Protein AF-A0A2P2M3R0-F1 (afdb_monomer)

Organism: Rhizophora mucronata (NCBI:txid61149)

InterPro domains:
  IPR038499 BRO1 domain superfamily [G3DSA:1.25.40.280] (1-95)
  IPR038898 BRO1 domain-containing protein BROX [PTHR23032] (1-95)

Radius of gyration: 22.27 Å; Cα contacts (8 Å, |Δi|>4): 35; chains: 1; bounding box: 53×23×64 Å

pLDDT: mean 81.64, std 13.45, range [44.25, 95.12]

Sequence (95 aa):
MAVAALQAADEYFKESKRACEAFNTTSPLSRNPPLWGTMKYLSEKIPKDTSSKVRINRDLYSQEKIKETAPTLPDFALALKPDEYQLPRVDPCWN

Foldseek 3Di:
DVLQQLVVLVVVLVVVVVVLVVVCPDPVRHDDDPDDDPRVVSVPPSVVVNVVVVVVCCVVPPDPPDPPHHDDDDDDDDPDDDDDDDDDDDDPVVD

Secondary structure (DSSP, 8-state):
-HHHHHHHHHHHHHHHHHHHHHHHHSSS----PPP-HHHHHHHHHHHHHHHHHHHHHHHHSTT-----PPPPPPP---S--PPPPPPPPPPGGG-

Mean predicted aligned error: 9.86 Å

Solvent-accessible surface area (backbone atoms only — not comparable to full-atom values): 6107 Å² total; per-residue (Å²): 107,73,66,31,41,36,51,46,50,46,52,53,50,54,51,50,51,52,52,52,53,52,56,27,69,35,86,78,72,42,81,79,73,79,79,51,72,68,60,39,53,50,68,55,46,46,60,52,52,35,55,54,49,51,52,55,44,51,77,73,48,76,79,76,85,66,85,54,70,55,72,82,76,78,91,74,80,79,89,74,76,86,75,88,85,77,79,79,79,81,61,80,88,79,112

Structure (mmCIF, N/CA/C/O backbone):
data_AF-A0A2P2M3R0-F1
#
_entry.id   AF-A0A2P2M3R0-F1
#
loop_
_atom_site.group_PDB
_atom_site.id
_atom_site.type_symbol
_atom_site.label_atom_id
_atom_site.label_alt_id
_atom_site.label_comp_id
_atom_site.label_asym_id
_atom_site.label_entity_id
_atom_site.label_seq_id
_atom_site.pdbx_PDB_ins_code
_atom_site.Cartn_x
_atom_site.Cartn_y
_atom_site.Cartn_z
_atom_site.occupancy
_atom_site.B_iso_or_equiv
_atom_site.auth_seq_id
_atom_site.auth_comp_id
_atom_site.auth_asym_id
_atom_site.auth_atom_id
_atom_site.pdbx_PDB_model_num
ATOM 1 N N . MET A 1 1 ? -20.341 -4.599 11.980 1.00 68.88 1 MET A N 1
ATOM 2 C CA . MET A 1 1 ? -19.471 -4.618 10.776 1.00 68.88 1 MET A CA 1
ATOM 3 C C . MET A 1 1 ? -18.60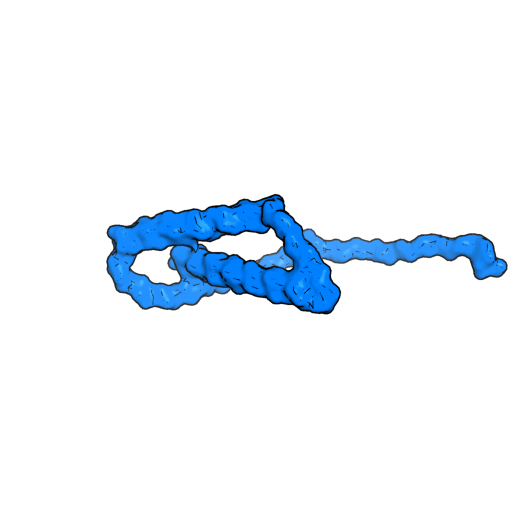3 -3.369 10.584 1.00 68.88 1 MET A C 1
ATOM 5 O O . MET A 1 1 ? -17.392 -3.509 10.472 1.00 68.88 1 MET A O 1
ATOM 9 N N . ALA A 1 2 ? -19.156 -2.147 10.514 1.00 78.06 2 ALA A N 1
ATOM 10 C CA . ALA A 1 2 ? -18.349 -0.954 10.194 1.00 78.06 2 ALA A CA 1
ATOM 11 C C . ALA A 1 2 ? -17.265 -0.633 11.245 1.00 78.06 2 ALA A C 1
ATOM 13 O O . ALA A 1 2 ? -16.162 -0.229 10.890 1.00 78.06 2 ALA A O 1
ATOM 14 N N . VAL A 1 3 ? -17.559 -0.838 12.533 1.00 78.00 3 VAL A N 1
ATOM 15 C CA . VAL A 1 3 ? -16.584 -0.629 13.617 1.00 78.00 3 VAL A CA 1
ATOM 16 C C . VAL A 1 3 ? -15.454 -1.654 13.557 1.00 78.00 3 VAL A C 1
ATOM 18 O O . VAL A 1 3 ? -14.296 -1.263 13.643 1.00 78.00 3 VAL A O 1
ATOM 21 N N . ALA A 1 4 ? -15.770 -2.928 13.318 1.00 78.75 4 ALA A N 1
ATOM 22 C CA . ALA A 1 4 ? -14.778 -3.983 13.127 1.00 78.75 4 ALA A CA 1
ATOM 23 C C . ALA A 1 4 ? -13.840 -3.708 11.944 1.00 78.75 4 ALA A C 1
ATOM 25 O O . ALA A 1 4 ? -12.627 -3.849 12.064 1.00 78.75 4 ALA A O 1
ATOM 26 N N . ALA A 1 5 ? -14.385 -3.240 10.816 1.00 82.88 5 ALA A N 1
ATOM 27 C CA . ALA A 1 5 ? -13.582 -2.856 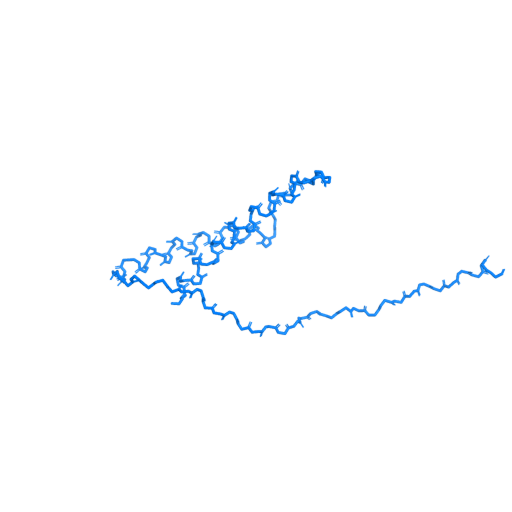9.657 1.00 82.88 5 ALA A CA 1
ATOM 28 C C . ALA A 1 5 ? -12.624 -1.690 9.969 1.00 82.88 5 ALA A C 1
ATOM 30 O O . ALA A 1 5 ? -11.479 -1.696 9.527 1.00 82.88 5 ALA A O 1
ATOM 31 N N . LEU A 1 6 ? -13.063 -0.706 10.762 1.00 84.31 6 LEU A N 1
ATOM 32 C CA . LEU A 1 6 ? -12.222 0.424 11.177 1.00 84.31 6 LEU A CA 1
ATOM 33 C C . LEU A 1 6 ? -11.147 0.025 12.192 1.00 84.31 6 LEU A C 1
ATOM 35 O O . LEU A 1 6 ? -10.022 0.512 12.115 1.00 84.31 6 LEU A O 1
ATOM 39 N N . GLN A 1 7 ? -11.474 -0.874 13.121 1.00 82.88 7 GLN A N 1
ATOM 40 C CA . GLN A 1 7 ? -10.502 -1.448 14.052 1.00 82.88 7 GLN A CA 1
ATOM 41 C C . GLN A 1 7 ? -9.425 -2.232 13.298 1.00 82.88 7 GLN A C 1
ATOM 43 O O . GLN A 1 7 ? -8.240 -1.989 13.508 1.00 82.88 7 GLN A O 1
ATOM 48 N N . ALA A 1 8 ? -9.827 -3.085 12.355 1.00 85.69 8 ALA A N 1
ATOM 49 C CA . ALA A 1 8 ? -8.897 -3.814 11.501 1.00 85.69 8 ALA A CA 1
ATOM 50 C C . ALA A 1 8 ? -8.026 -2.865 10.661 1.00 85.69 8 ALA A C 1
ATOM 52 O O . ALA A 1 8 ? -6.815 -3.045 10.581 1.00 85.69 8 ALA A O 1
ATOM 53 N N . ALA A 1 9 ? -8.608 -1.803 10.091 1.00 87.81 9 ALA A N 1
ATOM 54 C CA . ALA A 1 9 ? -7.849 -0.791 9.357 1.00 87.81 9 ALA A CA 1
ATOM 55 C C . ALA A 1 9 ? -6.792 -0.088 10.232 1.00 87.81 9 ALA A C 1
ATOM 57 O O . ALA A 1 9 ? -5.681 0.157 9.763 1.00 87.81 9 ALA A O 1
ATOM 58 N N . ASP A 1 10 ? -7.108 0.213 11.496 1.00 87.81 10 ASP A N 1
ATOM 59 C CA . ASP A 1 10 ? -6.157 0.788 12.458 1.00 87.81 10 ASP A CA 1
ATOM 60 C C . ASP A 1 10 ? -5.024 -0.195 12.810 1.00 87.81 10 ASP A C 1
ATOM 62 O O . ASP A 1 10 ? -3.857 0.196 12.884 1.00 87.81 10 ASP A O 1
ATOM 66 N N . GLU A 1 11 ? -5.335 -1.484 12.970 1.00 88.50 11 GLU A N 1
ATOM 67 C CA . GLU A 1 11 ? -4.333 -2.533 13.199 1.00 88.50 11 GLU A CA 1
ATOM 68 C C . GLU A 1 11 ? -3.393 -2.708 11.998 1.00 88.50 11 GLU A C 1
ATOM 70 O O . GLU A 1 11 ? -2.171 -2.639 12.168 1.00 88.50 11 GLU A O 1
ATOM 75 N N . TYR A 1 12 ? -3.938 -2.828 10.782 1.00 90.12 12 TYR A N 1
ATOM 76 C CA . TYR A 1 12 ? -3.144 -2.925 9.553 1.00 90.12 12 TYR A CA 1
ATOM 77 C C . TYR A 1 12 ? -2.279 -1.686 9.326 1.00 90.12 12 TYR A C 1
ATOM 79 O O . TYR A 1 12 ? -1.129 -1.795 8.900 1.00 90.12 12 TYR A O 1
ATOM 87 N N . PHE A 1 13 ? -2.787 -0.496 9.652 1.00 90.44 13 PHE A N 1
ATOM 88 C CA . PHE A 1 13 ? -2.009 0.733 9.547 1.00 90.44 13 PHE A CA 1
ATOM 89 C C . PHE A 1 13 ? -0.800 0.733 10.500 1.00 90.44 13 PHE A C 1
ATOM 91 O O . PHE A 1 13 ? 0.313 1.089 10.100 1.00 90.44 13 PHE A O 1
ATOM 98 N N . LYS A 1 14 ? -0.977 0.281 11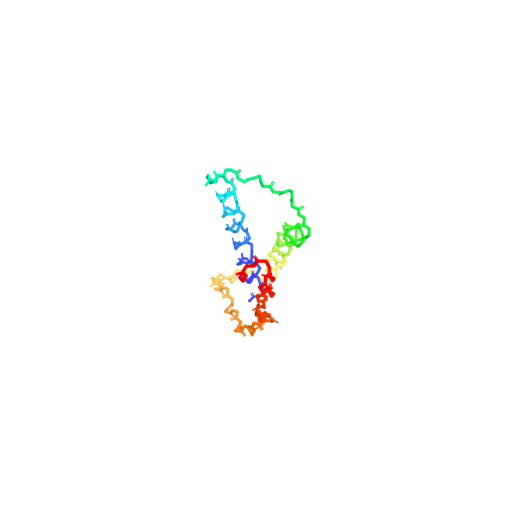.750 1.00 90.44 14 LYS A N 1
ATOM 99 C CA . LYS A 1 14 ? 0.126 0.139 12.721 1.00 90.44 14 LYS A CA 1
ATOM 100 C C . LYS A 1 14 ? 1.148 -0.908 12.287 1.00 90.44 14 LYS A C 1
ATOM 102 O O . LYS A 1 14 ? 2.347 -0.710 12.473 1.00 90.44 14 LYS A O 1
ATOM 107 N N . GLU A 1 15 ? 0.694 -2.028 11.734 1.00 92.81 15 GLU A N 1
ATOM 108 C CA . GLU A 1 15 ? 1.573 -3.052 11.168 1.00 92.81 15 GLU A CA 1
ATOM 109 C C . GLU A 1 15 ? 2.380 -2.517 9.980 1.00 92.81 15 GLU A C 1
ATOM 111 O O . GLU A 1 15 ? 3.606 -2.619 9.987 1.00 92.81 15 GLU A O 1
ATOM 116 N N . SER A 1 16 ? 1.723 -1.844 9.033 1.00 91.19 16 SER A N 1
ATOM 117 C CA . SER A 1 16 ? 2.370 -1.198 7.887 1.00 91.19 16 SER A CA 1
ATOM 118 C C . SER A 1 16 ? 3.447 -0.199 8.319 1.00 91.19 16 SER A C 1
ATOM 120 O O . SER A 1 16 ? 4.549 -0.197 7.766 1.00 91.19 16 SER A O 1
ATOM 122 N N . LYS A 1 17 ? 3.183 0.606 9.359 1.00 89.69 17 LYS A N 1
ATOM 123 C CA . LYS A 1 17 ? 4.174 1.541 9.908 1.00 89.69 17 LYS A CA 1
ATOM 124 C C . LYS A 1 17 ? 5.415 0.818 10.442 1.00 89.69 17 LYS A C 1
ATOM 126 O O . LYS A 1 17 ? 6.527 1.218 10.109 1.00 89.69 17 LYS A O 1
ATOM 131 N N . ARG A 1 18 ? 5.233 -0.263 11.210 1.00 91.81 18 ARG A N 1
ATOM 132 C CA . ARG A 1 18 ? 6.345 -1.081 11.731 1.00 91.81 18 ARG A CA 1
ATOM 133 C C . ARG A 1 18 ? 7.154 -1.725 10.606 1.00 91.81 18 ARG A C 1
ATOM 135 O O . ARG A 1 18 ? 8.379 -1.700 10.651 1.00 91.81 18 ARG A O 1
ATOM 142 N N . ALA A 1 19 ? 6.484 -2.251 9.580 1.00 91.75 19 ALA A N 1
ATOM 143 C CA . ALA A 1 19 ? 7.146 -2.816 8.406 1.00 91.75 19 ALA A CA 1
ATOM 144 C C . ALA A 1 19 ? 7.958 -1.756 7.641 1.00 91.75 19 ALA A C 1
ATOM 146 O O . ALA A 1 19 ? 9.094 -2.011 7.249 1.00 91.75 19 ALA A O 1
ATOM 147 N N . CYS A 1 20 ? 7.410 -0.547 7.482 1.00 88.19 20 CYS A N 1
ATOM 148 C CA . CYS A 1 20 ? 8.104 0.580 6.863 1.00 88.19 20 CYS A CA 1
ATOM 149 C C . CYS A 1 20 ? 9.344 1.002 7.667 1.00 88.19 20 CYS A C 1
ATOM 151 O O . CYS A 1 20 ? 10.412 1.208 7.094 1.00 88.19 20 CYS A O 1
ATOM 153 N N . GLU A 1 21 ? 9.235 1.104 8.992 1.00 89.44 21 GLU A N 1
ATOM 154 C CA . GLU A 1 21 ? 10.374 1.406 9.867 1.00 89.44 21 GLU A CA 1
ATOM 155 C C . GLU A 1 21 ? 11.465 0.335 9.740 1.00 89.44 21 GLU A C 1
ATOM 157 O O . GLU A 1 21 ? 12.615 0.674 9.466 1.00 89.44 21 G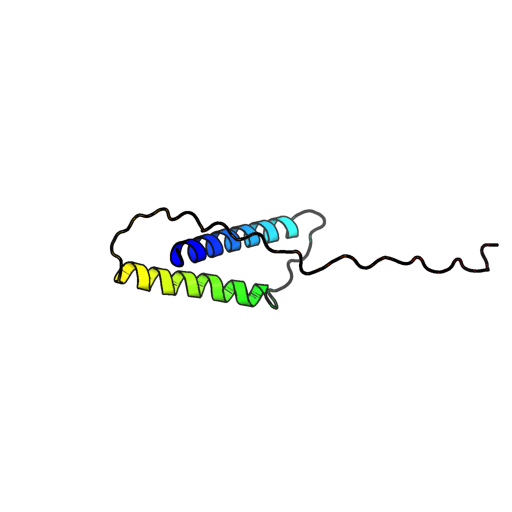LU A O 1
ATOM 162 N N . ALA A 1 22 ? 11.093 -0.946 9.830 1.00 91.38 22 ALA A N 1
ATOM 163 C CA . ALA A 1 22 ? 12.021 -2.066 9.687 1.00 91.38 22 ALA A CA 1
ATOM 164 C C . ALA A 1 22 ? 12.736 -2.056 8.326 1.00 91.38 22 ALA A C 1
ATOM 166 O O . ALA A 1 22 ? 13.964 -2.160 8.272 1.00 91.38 22 ALA A O 1
ATOM 167 N N . PHE A 1 23 ? 11.984 -1.862 7.237 1.00 90.06 23 PHE A N 1
ATOM 168 C CA . PHE A 1 23 ? 12.531 -1.754 5.885 1.00 90.06 23 PHE A CA 1
ATOM 169 C C . PHE A 1 23 ? 13.560 -0.625 5.790 1.00 90.06 23 PHE A C 1
ATOM 171 O O . PHE A 1 23 ? 14.680 -0.858 5.347 1.00 90.06 23 PHE A O 1
ATOM 178 N N . ASN A 1 24 ? 13.224 0.568 6.290 1.00 87.25 24 ASN A N 1
ATOM 179 C CA . ASN A 1 24 ? 14.128 1.716 6.230 1.00 87.25 24 ASN A CA 1
ATOM 180 C C . ASN A 1 24 ? 15.393 1.545 7.075 1.00 87.25 24 ASN A C 1
ATOM 182 O O . ASN A 1 24 ? 16.432 2.104 6.741 1.00 87.25 24 ASN A O 1
ATOM 186 N N . THR A 1 25 ? 15.324 0.771 8.158 1.00 89.50 25 THR A N 1
ATOM 187 C CA . THR A 1 25 ? 16.494 0.465 8.995 1.00 89.50 25 THR A CA 1
ATOM 188 C C . THR A 1 25 ? 17.358 -0.683 8.469 1.00 89.50 25 THR A C 1
ATOM 190 O O . THR A 1 25 ? 18.468 -0.880 8.962 1.00 89.50 25 THR A O 1
ATOM 193 N N . THR A 1 26 ? 16.876 -1.449 7.486 1.00 91.12 26 THR A N 1
ATOM 194 C CA . THR A 1 26 ? 17.613 -2.584 6.912 1.00 91.12 26 THR A CA 1
ATOM 195 C C . THR A 1 26 ? 18.699 -2.082 5.959 1.00 91.12 26 THR A C 1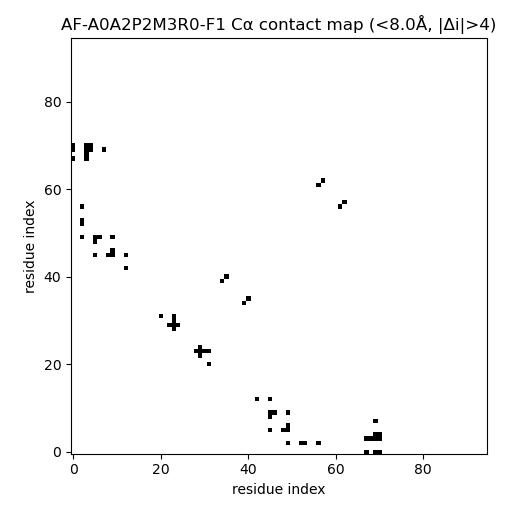
ATOM 197 O O . THR A 1 26 ? 18.508 -1.086 5.271 1.00 91.12 26 THR A O 1
ATOM 200 N N . SER A 1 27 ? 19.857 -2.750 5.918 1.00 89.94 27 SER A N 1
ATOM 201 C CA . SER A 1 27 ? 20.945 -2.378 5.004 1.00 89.94 27 SER A CA 1
ATOM 202 C C . SER A 1 27 ? 20.577 -2.684 3.541 1.00 89.94 27 SER A C 1
ATOM 204 O O . SER A 1 27 ? 20.097 -3.789 3.274 1.00 89.94 27 SER A O 1
ATOM 206 N N . PRO A 1 28 ? 20.849 -1.778 2.584 1.00 89.44 28 PRO A N 1
ATOM 207 C CA . PRO A 1 28 ? 21.412 -0.441 2.777 1.00 89.44 28 PRO A CA 1
ATOM 208 C C . PRO A 1 28 ? 20.386 0.511 3.398 1.00 89.44 28 PRO A C 1
ATOM 210 O O . PRO A 1 28 ? 19.244 0.556 2.951 1.00 89.44 28 PRO A O 1
ATOM 213 N N . LEU A 1 29 ? 20.813 1.293 4.397 1.00 85.06 29 LEU A N 1
ATOM 214 C CA . LEU A 1 29 ? 19.930 2.196 5.138 1.00 85.06 29 LEU A CA 1
ATOM 215 C C . LEU A 1 29 ? 19.201 3.140 4.170 1.00 85.06 29 LEU A C 1
ATOM 217 O O . LEU A 1 29 ? 19.816 4.046 3.600 1.00 85.06 29 LEU A O 1
ATOM 221 N N . SER A 1 30 ? 17.893 2.947 3.995 1.00 80.56 30 SER A N 1
ATOM 222 C CA . SER A 1 30 ? 17.076 3.851 3.194 1.00 80.56 30 SER A CA 1
ATOM 223 C C . SER A 1 30 ? 16.512 4.949 4.083 1.00 80.56 30 SER A C 1
ATOM 225 O O . SER A 1 30 ? 16.014 4.725 5.186 1.00 80.56 30 SER A O 1
ATOM 227 N N . ARG A 1 31 ? 16.589 6.193 3.612 1.00 78.56 31 ARG A N 1
ATOM 228 C CA . ARG A 1 31 ? 15.991 7.313 4.333 1.00 78.56 31 ARG A CA 1
ATOM 229 C C . ARG A 1 31 ? 14.473 7.179 4.277 1.00 78.56 31 ARG A C 1
ATOM 231 O O . ARG A 1 31 ? 13.908 7.174 3.188 1.00 78.56 31 ARG A O 1
ATOM 238 N N . ASN A 1 32 ? 13.824 7.174 5.439 1.00 75.62 32 ASN A N 1
ATOM 239 C CA . ASN A 1 32 ? 12.370 7.246 5.505 1.00 75.62 32 ASN A CA 1
ATOM 240 C C . ASN A 1 32 ? 11.913 8.624 4.978 1.00 75.62 32 ASN A C 1
ATOM 242 O O . ASN A 1 32 ? 12.281 9.650 5.571 1.00 75.62 32 ASN A O 1
ATOM 246 N N . PRO A 1 33 ? 11.196 8.696 3.843 1.00 78.50 33 PRO A N 1
ATOM 247 C CA . PRO A 1 33 ? 10.720 9.968 3.329 1.00 78.50 33 PRO A CA 1
ATOM 248 C C . PRO A 1 33 ? 9.660 10.561 4.274 1.00 78.50 33 PRO A C 1
ATOM 250 O O . PRO A 1 33 ? 8.941 9.825 4.952 1.00 78.50 33 PRO A O 1
ATOM 253 N N . PRO A 1 34 ? 9.520 11.897 4.329 1.00 83.75 34 PRO A N 1
ATOM 254 C CA . PRO A 1 34 ? 8.415 12.507 5.056 1.00 83.75 34 PRO A CA 1
ATOM 255 C C . PRO A 1 34 ? 7.073 12.009 4.504 1.00 83.75 34 PRO A C 1
ATOM 257 O O . PRO A 1 34 ? 6.922 11.790 3.299 1.00 83.75 34 PRO A O 1
ATOM 260 N N . LEU A 1 35 ? 6.084 11.853 5.389 1.00 83.81 35 LEU A N 1
ATOM 261 C CA . LEU A 1 35 ? 4.738 11.445 4.991 1.00 83.81 35 LEU A CA 1
ATOM 262 C C . LEU A 1 35 ? 4.160 12.442 3.984 1.00 83.81 35 LEU A C 1
ATOM 264 O O . LEU A 1 35 ? 4.032 13.635 4.270 1.00 83.81 35 LEU A O 1
ATOM 268 N N . TRP A 1 36 ? 3.765 11.938 2.819 1.00 86.62 36 TRP A N 1
ATOM 269 C CA . TRP A 1 36 ? 3.170 12.736 1.754 1.00 86.62 36 TRP A CA 1
ATOM 270 C C . TRP A 1 36 ? 2.031 11.976 1.067 1.00 86.62 36 TRP A C 1
ATOM 272 O O . TRP A 1 36 ? 1.850 10.771 1.273 1.00 86.62 36 TRP A O 1
ATOM 282 N N . GLY A 1 37 ? 1.229 12.708 0.290 1.00 90.75 37 GLY A N 1
ATOM 283 C CA . GLY A 1 37 ? 0.140 12.151 -0.509 1.00 90.75 37 GLY A CA 1
ATOM 284 C C . GLY A 1 37 ? -0.825 11.278 0.299 1.00 90.75 37 GLY A C 1
ATOM 285 O O . GLY A 1 37 ? -1.252 11.635 1.401 1.00 90.75 37 GLY A O 1
ATOM 286 N N . THR A 1 38 ? -1.147 10.111 -0.255 1.00 89.50 38 THR A N 1
ATOM 287 C CA . THR A 1 38 ? -2.095 9.147 0.318 1.00 89.50 38 THR A CA 1
ATOM 288 C C . THR A 1 38 ? -1.707 8.709 1.726 1.00 89.50 38 THR A C 1
ATOM 290 O O . THR A 1 38 ? -2.571 8.621 2.595 1.00 89.50 38 THR A O 1
ATOM 293 N N . MET A 1 39 ? -0.417 8.488 1.996 1.00 88.38 39 MET A N 1
ATOM 294 C CA . MET A 1 39 ? 0.011 7.988 3.304 1.00 88.38 39 MET A CA 1
ATOM 295 C C . MET A 1 39 ? -0.207 9.022 4.414 1.00 88.38 39 MET A C 1
ATOM 297 O O . MET A 1 39 ? -0.633 8.667 5.512 1.00 88.38 39 MET A O 1
ATOM 301 N N . LYS A 1 40 ? 0.001 10.314 4.116 1.00 91.00 40 LYS A N 1
ATOM 302 C CA . LYS A 1 40 ? -0.336 11.398 5.049 1.00 91.00 40 LYS A CA 1
ATOM 303 C C . LYS A 1 40 ? -1.835 11.399 5.357 1.00 91.00 40 LYS A C 1
ATOM 305 O O . LYS A 1 40 ? -2.219 11.379 6.524 1.00 91.00 40 LYS A O 1
ATOM 310 N N . TYR A 1 41 ? -2.676 11.344 4.325 1.00 92.12 41 TYR A N 1
ATOM 311 C CA . TYR A 1 41 ? -4.130 11.306 4.494 1.00 92.12 41 TYR A CA 1
ATOM 312 C C . TYR A 1 41 ? -4.594 10.119 5.350 1.00 92.12 41 TYR A C 1
ATOM 314 O O . TYR A 1 41 ? -5.358 10.306 6.296 1.00 92.12 41 TYR A O 1
ATOM 322 N N . LEU A 1 42 ? -4.102 8.910 5.061 1.00 91.12 42 LEU A N 1
ATOM 323 C CA . LEU A 1 42 ? -4.455 7.703 5.813 1.00 91.12 42 LEU A CA 1
ATOM 324 C C . LEU A 1 42 ? -4.022 7.800 7.280 1.00 91.12 42 LEU A C 1
ATOM 326 O O . LEU A 1 42 ? -4.805 7.454 8.164 1.00 91.12 42 LEU A O 1
ATOM 330 N N . SER A 1 43 ? -2.828 8.348 7.538 1.00 88.44 43 SER A N 1
ATOM 331 C CA . SER A 1 43 ? -2.305 8.532 8.897 1.00 88.44 43 SER A CA 1
ATOM 332 C C . SER A 1 43 ? -3.159 9.449 9.769 1.00 88.44 43 SER A C 1
ATOM 334 O O . SER A 1 43 ? -3.210 9.278 10.984 1.00 88.44 43 SER A O 1
ATOM 336 N N . GLU A 1 44 ? -3.861 10.400 9.157 1.00 91.31 44 GLU A N 1
ATOM 337 C CA . GLU A 1 44 ? -4.760 11.301 9.865 1.00 91.31 44 GLU A CA 1
ATOM 338 C C . GLU A 1 44 ? -6.181 10.746 9.944 1.00 91.31 44 GLU A C 1
ATOM 340 O O . GLU A 1 44 ? -6.840 10.892 10.973 1.00 91.31 44 GLU A O 1
ATOM 345 N N . LYS A 1 45 ? -6.678 10.142 8.861 1.00 91.62 45 LYS A N 1
ATOM 346 C CA . LYS A 1 45 ? -8.079 9.736 8.751 1.00 91.62 45 LYS A CA 1
ATOM 347 C C . LYS A 1 45 ? -8.397 8.476 9.542 1.00 91.62 45 LYS A C 1
ATOM 349 O O . LYS A 1 45 ? -9.396 8.469 10.253 1.00 91.62 45 LYS A O 1
ATOM 354 N N . ILE A 1 46 ? -7.561 7.440 9.454 1.00 89.06 46 ILE A N 1
ATOM 355 C CA . ILE A 1 46 ? -7.842 6.148 10.098 1.00 89.06 46 ILE A CA 1
ATOM 356 C C . ILE A 1 46 ? -8.001 6.316 11.621 1.00 89.06 46 ILE A C 1
ATOM 358 O O . ILE A 1 46 ? -9.051 5.935 12.141 1.00 89.06 46 ILE A O 1
ATOM 362 N N . PRO A 1 47 ? -7.079 6.980 12.351 1.00 85.25 47 PRO A N 1
ATOM 363 C CA . PRO A 1 47 ? -7.248 7.164 13.794 1.00 85.25 47 PRO A CA 1
ATOM 364 C C . PRO A 1 47 ? -8.460 8.034 14.160 1.00 85.25 47 PRO A C 1
ATOM 366 O O . PRO A 1 47 ? -9.141 7.760 15.153 1.00 85.25 47 PRO A O 1
ATOM 369 N N . LYS A 1 48 ? -8.755 9.076 13.364 1.00 86.94 48 LYS A N 1
ATOM 370 C CA . LYS A 1 48 ? -9.916 9.964 13.573 1.00 86.94 48 LYS A CA 1
ATOM 371 C C . LYS A 1 48 ? -11.236 9.206 13.409 1.00 86.94 48 LYS A C 1
ATOM 373 O O . LYS A 1 48 ? -12.122 9.319 14.262 1.00 86.94 48 LYS A O 1
ATOM 378 N N . ASP A 1 49 ? -11.361 8.416 12.349 1.00 84.19 49 ASP A N 1
ATOM 379 C CA . ASP A 1 49 ? -12.575 7.658 12.040 1.00 84.19 49 ASP A CA 1
ATOM 380 C C . ASP A 1 49 ? -12.791 6.524 13.048 1.00 84.19 49 ASP A C 1
ATOM 382 O O . ASP A 1 49 ? -13.911 6.339 13.530 1.00 84.19 49 ASP A O 1
ATOM 386 N N . THR A 1 50 ? -11.725 5.827 13.453 1.00 81.12 50 THR A N 1
ATOM 387 C CA . THR A 1 50 ? -11.802 4.789 14.489 1.00 81.12 50 THR A CA 1
ATOM 388 C C . THR A 1 50 ? -12.198 5.382 15.844 1.00 81.12 50 THR A C 1
ATOM 390 O O . THR A 1 50 ? -13.146 4.908 16.464 1.00 81.12 50 THR A O 1
ATOM 393 N N . SER A 1 51 ? -11.553 6.465 16.296 1.00 75.00 51 SER A N 1
ATOM 394 C CA . SER A 1 51 ? -11.856 7.099 17.593 1.00 75.00 51 SER A CA 1
ATOM 395 C C . SER A 1 51 ? -13.278 7.668 17.667 1.00 75.00 51 SER A C 1
ATOM 397 O O . SER A 1 51 ? -13.998 7.447 18.646 1.00 75.00 51 SER A O 1
ATOM 399 N N . SER A 1 52 ? -13.715 8.370 16.617 1.00 72.56 52 SER A N 1
ATOM 400 C CA . SER A 1 52 ? -15.054 8.968 16.565 1.00 72.56 52 SER A CA 1
ATOM 401 C C . SER A 1 52 ? -16.156 7.910 16.545 1.00 72.56 52 SER A C 1
ATOM 403 O O . SER A 1 52 ? -17.129 8.024 17.292 1.00 72.56 52 SER A O 1
ATOM 405 N N . LYS A 1 53 ? -15.996 6.846 15.751 1.00 66.50 53 LYS A N 1
ATOM 406 C CA . LYS A 1 53 ? -17.024 5.810 15.604 1.00 66.50 53 LYS A CA 1
ATOM 407 C C . LYS A 1 53 ? -17.024 4.805 16.751 1.00 66.50 53 LYS A C 1
ATOM 409 O O . LYS A 1 53 ? -18.102 4.355 17.119 1.00 66.50 53 LYS A O 1
ATOM 414 N N . VAL A 1 54 ? -15.883 4.512 17.383 1.00 63.62 54 VAL A N 1
ATOM 415 C CA . VAL A 1 54 ? -15.845 3.685 18.605 1.00 63.62 54 VAL A CA 1
ATOM 416 C C . VAL A 1 54 ? -16.539 4.391 19.772 1.00 63.62 54 VAL A C 1
ATOM 418 O O . VAL A 1 54 ? -17.281 3.739 20.500 1.00 63.62 54 VAL A O 1
ATOM 421 N N . ARG A 1 55 ? -16.366 5.712 19.936 1.00 62.09 55 ARG A N 1
ATOM 422 C CA . ARG A 1 55 ? -17.102 6.485 20.955 1.00 62.09 55 ARG A CA 1
ATOM 423 C C . ARG A 1 55 ? -18.610 6.452 20.721 1.00 62.09 55 ARG A C 1
ATO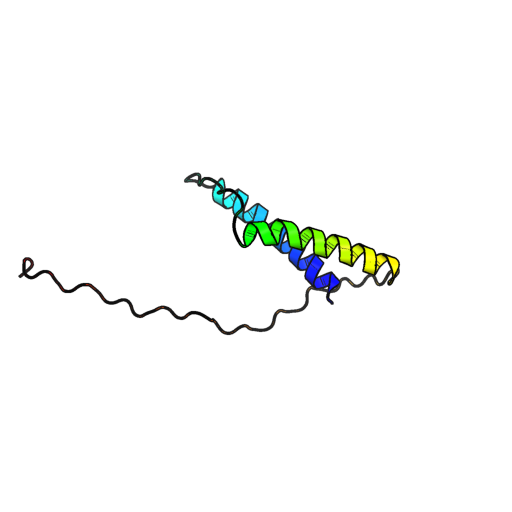M 425 O O . ARG A 1 55 ? -19.345 6.047 21.609 1.00 62.09 55 ARG A O 1
ATOM 432 N N . ILE A 1 56 ? -19.051 6.779 19.506 1.00 60.09 56 ILE A N 1
ATOM 433 C CA . ILE A 1 56 ? -20.479 6.775 19.149 1.00 60.09 56 ILE A CA 1
ATOM 434 C C . ILE A 1 56 ? -21.094 5.381 19.337 1.00 60.09 56 ILE A C 1
ATOM 436 O O . ILE A 1 56 ? -22.197 5.257 19.860 1.00 60.09 56 ILE A O 1
ATOM 440 N N . ASN A 1 57 ? -20.376 4.320 18.952 1.00 55.44 57 ASN A N 1
ATOM 441 C CA . ASN A 1 57 ? -20.888 2.960 19.085 1.00 55.44 57 ASN A CA 1
ATOM 442 C C . ASN A 1 57 ? -20.895 2.478 20.544 1.00 55.44 57 ASN A C 1
ATOM 444 O O . ASN A 1 57 ? -21.781 1.726 20.919 1.00 55.44 57 ASN A O 1
ATOM 448 N N . ARG A 1 58 ? -19.953 2.927 21.384 1.00 58.94 58 ARG A N 1
ATOM 449 C CA . ARG A 1 58 ? -19.913 2.598 22.819 1.00 58.94 58 ARG A CA 1
ATOM 450 C C . ARG A 1 58 ? -21.038 3.269 23.608 1.00 58.94 58 ARG A C 1
ATOM 452 O O . ARG A 1 58 ? -21.551 2.658 24.541 1.00 58.94 58 ARG A O 1
ATOM 459 N N . ASP A 1 59 ? -21.404 4.490 23.228 1.00 57.47 59 ASP A N 1
ATOM 460 C CA . ASP A 1 59 ? -22.459 5.260 23.893 1.00 57.47 59 ASP A CA 1
ATOM 461 C C . ASP A 1 59 ? -23.872 4.801 23.468 1.00 57.47 59 ASP A C 1
ATOM 463 O O . ASP A 1 59 ? -24.816 4.941 24.242 1.00 57.47 59 ASP A O 1
ATOM 467 N N . LEU A 1 60 ? -24.022 4.217 22.268 1.00 55.66 60 LEU A N 1
ATOM 468 C CA . LEU A 1 60 ? -25.303 3.712 21.736 1.00 55.66 60 LEU A CA 1
ATOM 469 C C . LEU A 1 60 ? -25.506 2.197 21.897 1.00 55.66 60 LEU A C 1
ATOM 471 O O . LEU A 1 60 ? -26.639 1.751 22.053 1.00 55.66 60 LEU A O 1
ATOM 475 N N . TYR A 1 61 ? -24.433 1.406 21.859 1.00 53.19 61 TYR A N 1
ATOM 476 C CA . TYR A 1 61 ? -24.465 -0.056 21.919 1.00 53.19 61 TYR A CA 1
ATOM 477 C C . TYR A 1 61 ? -23.594 -0.521 23.083 1.00 53.19 61 TYR A C 1
ATOM 479 O O . TYR A 1 61 ? -22.432 -0.913 22.942 1.00 53.19 61 TYR A O 1
ATOM 487 N N . SER A 1 62 ? -24.163 -0.435 24.282 1.00 52.78 62 SER A N 1
ATOM 488 C CA . SER A 1 62 ? -23.568 -0.999 25.481 1.00 52.78 62 SER A CA 1
ATOM 489 C C . SER A 1 62 ? -23.411 -2.516 25.316 1.00 52.78 62 SER A C 1
ATOM 491 O O . SER A 1 62 ? -24.369 -3.276 25.304 1.00 52.78 62 SER A O 1
ATOM 493 N N . GLN A 1 63 ? -22.157 -2.960 25.250 1.00 50.41 63 GLN A N 1
ATOM 494 C CA . GLN A 1 63 ? -21.743 -4.340 25.516 1.00 50.41 63 GLN A CA 1
ATOM 495 C C . GLN A 1 63 ? -22.130 -5.454 24.532 1.00 50.41 63 GLN A C 1
ATOM 497 O O . GLN A 1 63 ? -22.193 -6.607 24.958 1.00 50.41 63 GLN A O 1
ATOM 502 N N . GLU A 1 64 ? -22.237 -5.224 23.225 1.00 44.25 64 GLU A N 1
ATOM 503 C CA . GLU A 1 64 ? -22.077 -6.373 22.324 1.00 44.25 64 GLU A CA 1
ATOM 504 C C . GLU A 1 64 ? -20.592 -6.640 22.090 1.00 44.25 64 GLU A C 1
ATOM 506 O O . GLU A 1 64 ? -19.915 -6.065 21.241 1.00 44.25 64 GLU A O 1
ATOM 511 N N . LYS A 1 65 ? -20.078 -7.511 22.962 1.00 49.78 65 LYS A N 1
ATOM 512 C CA . LYS A 1 65 ? -18.742 -8.107 22.991 1.00 49.78 65 LYS A CA 1
ATOM 513 C C . LYS A 1 65 ? -18.539 -9.019 21.777 1.00 49.78 65 LYS A C 1
ATOM 515 O O . LYS A 1 65 ? -18.134 -10.169 21.914 1.00 49.78 65 LYS A O 1
ATOM 520 N N . ILE A 1 66 ? -18.857 -8.542 20.584 1.00 47.41 66 ILE A N 1
ATOM 521 C CA . ILE A 1 66 ? -18.655 -9.298 19.366 1.00 47.41 66 ILE A CA 1
ATOM 522 C C . ILE A 1 66 ? -17.213 -9.014 18.972 1.00 47.41 66 ILE A C 1
ATOM 524 O O . ILE A 1 66 ? -16.859 -7.901 18.584 1.00 47.41 66 ILE A O 1
ATOM 528 N N . LYS A 1 67 ? -16.358 -10.031 19.112 1.00 50.91 67 LYS A N 1
ATOM 529 C CA . LYS A 1 67 ? -15.131 -10.132 18.320 1.00 50.91 67 LYS A CA 1
ATOM 530 C C . LYS A 1 67 ? -15.575 -10.241 16.860 1.00 50.91 67 LYS A C 1
ATOM 532 O O . LYS A 1 67 ? -15.583 -11.329 16.295 1.00 50.91 67 LYS A O 1
ATOM 537 N N . GLU A 1 68 ? -16.091 -9.154 16.296 1.00 58.56 68 GLU A N 1
ATOM 538 C CA . GLU A 1 68 ? -16.438 -9.101 14.890 1.00 58.56 68 GLU A CA 1
ATOM 539 C C . GLU A 1 68 ? -15.099 -9.158 14.169 1.00 58.56 68 GLU A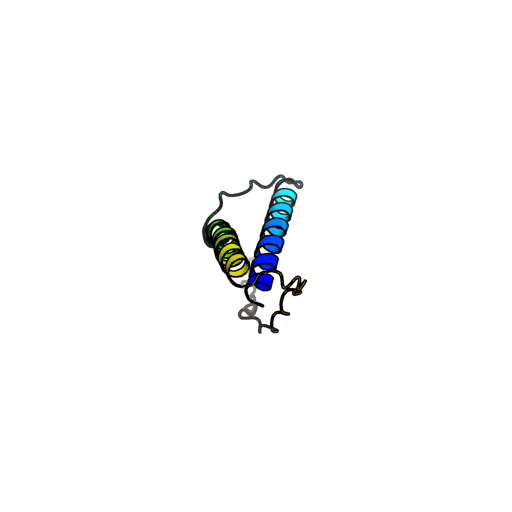 C 1
ATOM 541 O O . GLU A 1 68 ? -14.350 -8.184 14.125 1.00 58.56 68 GLU A O 1
ATOM 546 N N . THR A 1 69 ? -14.762 -10.345 13.676 1.00 66.19 69 THR A N 1
ATOM 547 C CA . THR A 1 69 ? -13.695 -10.511 12.699 1.00 66.19 69 THR A CA 1
ATOM 548 C C . THR A 1 69 ? -13.942 -9.527 11.560 1.00 66.19 69 THR A C 1
ATOM 550 O O . THR A 1 69 ? -15.086 -9.332 11.136 1.00 66.19 69 THR A O 1
ATOM 553 N N . ALA A 1 70 ? -12.870 -8.886 11.090 1.00 74.44 70 ALA A N 1
ATOM 55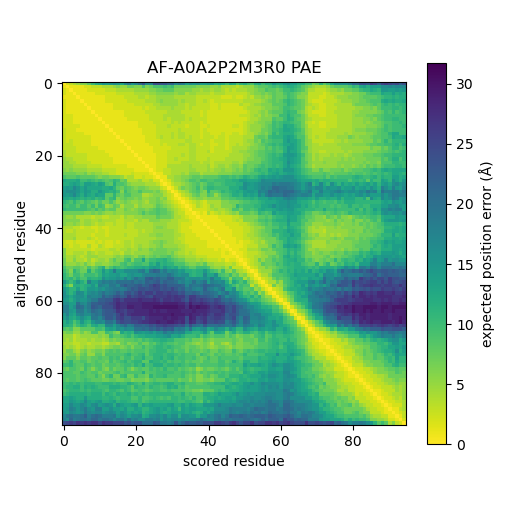4 C CA . ALA A 1 70 ? -12.939 -7.981 9.954 1.00 74.44 70 ALA A CA 1
ATOM 555 C C . ALA A 1 70 ? -13.676 -8.664 8.789 1.00 74.44 70 ALA A C 1
ATOM 557 O O . ALA A 1 70 ? -13.400 -9.834 8.506 1.00 74.44 70 ALA A O 1
ATOM 558 N N . PRO A 1 71 ? -14.617 -7.977 8.120 1.00 79.88 71 PRO A N 1
ATOM 559 C CA . PRO A 1 71 ? -15.315 -8.574 6.993 1.00 79.88 71 PRO A CA 1
ATOM 560 C C . PRO A 1 71 ? -14.305 -8.962 5.911 1.00 79.88 71 PRO A C 1
ATOM 562 O O . PRO A 1 71 ? -13.372 -8.208 5.626 1.00 79.88 71 PRO A O 1
ATOM 565 N N . THR A 1 72 ? -14.495 -10.132 5.303 1.00 86.25 72 THR A N 1
ATOM 566 C CA . THR A 1 72 ? -13.685 -10.551 4.159 1.00 86.25 72 THR A CA 1
ATOM 567 C C . THR A 1 72 ? -13.867 -9.544 3.029 1.00 86.25 72 THR A C 1
ATOM 569 O O . THR A 1 72 ? -14.994 -9.204 2.663 1.00 86.25 72 THR A O 1
ATOM 572 N N . LEU A 1 73 ? -12.753 -9.041 2.499 1.00 86.69 73 LEU A N 1
ATOM 573 C CA . LEU A 1 73 ? -12.786 -8.160 1.340 1.00 86.69 73 LEU A CA 1
ATOM 574 C C . LEU A 1 73 ? -13.212 -8.964 0.101 1.00 86.69 73 LEU A C 1
ATOM 576 O O . LEU A 1 73 ? -12.823 -10.128 -0.021 1.00 86.69 73 LEU A O 1
ATOM 580 N N . PRO A 1 74 ? -14.011 -8.380 -0.808 1.00 89.56 74 PRO A N 1
ATOM 581 C CA . PRO A 1 74 ? -14.334 -9.036 -2.065 1.00 89.56 74 PRO A CA 1
ATOM 582 C C . PRO A 1 74 ? -13.066 -9.208 -2.904 1.00 89.56 74 PRO A C 1
ATOM 584 O O . PRO A 1 74 ? -12.082 -8.489 -2.723 1.00 89.56 74 PRO A O 1
ATOM 587 N N . ASP A 1 75 ? -13.106 -10.147 -3.843 1.00 91.44 75 ASP A N 1
ATOM 588 C CA . ASP A 1 75 ? -12.047 -10.257 -4.838 1.00 91.44 75 ASP A CA 1
ATOM 589 C C . ASP A 1 75 ? -12.133 -9.069 -5.808 1.00 91.44 75 ASP A C 1
ATOM 591 O O . ASP A 1 75 ? -13.197 -8.776 -6.363 1.00 91.44 75 ASP A O 1
ATOM 595 N N . PHE A 1 76 ? -11.026 -8.349 -5.973 1.00 89.88 76 PHE A N 1
ATOM 596 C CA . PHE A 1 76 ? -10.955 -7.169 -6.828 1.00 89.88 76 PHE A CA 1
ATOM 597 C C . PHE A 1 76 ? -10.177 -7.510 -8.094 1.00 89.88 76 PHE A C 1
ATOM 599 O O . PHE A 1 76 ? -9.013 -7.906 -8.033 1.00 89.88 76 PHE A O 1
ATOM 606 N N . ALA A 1 77 ? -10.790 -7.288 -9.258 1.00 91.31 77 ALA A N 1
ATOM 607 C CA . ALA A 1 77 ? -10.086 -7.423 -10.527 1.00 91.31 77 ALA A CA 1
ATOM 608 C C . ALA A 1 77 ? -8.902 -6.440 -10.598 1.00 91.31 77 ALA A C 1
ATOM 610 O O . ALA A 1 77 ? -9.028 -5.268 -10.230 1.00 91.31 77 ALA A O 1
ATOM 611 N N . LEU A 1 78 ? -7.755 -6.905 -11.102 1.00 89.38 78 LEU A N 1
ATOM 612 C CA . LEU A 1 78 ? -6.578 -6.057 -11.291 1.00 89.38 78 LEU A CA 1
ATOM 613 C C . LEU A 1 78 ? -6.881 -4.938 -12.295 1.00 89.38 78 LEU A C 1
ATOM 615 O O . LEU A 1 78 ? -7.254 -5.197 -13.439 1.00 89.38 78 LEU A O 1
ATOM 619 N N . ALA A 1 79 ? -6.690 -3.692 -11.861 1.00 90.69 79 ALA A N 1
ATOM 620 C CA . ALA A 1 79 ? -6.951 -2.510 -12.682 1.00 90.69 79 ALA A CA 1
ATOM 621 C C . ALA A 1 79 ? -5.854 -2.239 -13.725 1.00 90.69 79 ALA A C 1
ATOM 623 O O . ALA A 1 79 ? -6.111 -1.573 -14.724 1.00 90.69 79 ALA A O 1
ATOM 624 N N . LEU A 1 80 ? -4.636 -2.737 -13.492 1.00 93.12 80 LEU A N 1
ATOM 625 C CA . LEU A 1 80 ? -3.476 -2.513 -14.351 1.00 93.12 80 LEU A CA 1
ATOM 626 C C . LEU A 1 80 ? -3.008 -3.831 -14.965 1.00 93.12 80 LEU A C 1
ATOM 628 O O . LEU A 1 80 ? -3.004 -4.870 -14.302 1.00 93.12 80 LEU A O 1
ATOM 632 N N . LYS A 1 81 ? -2.587 -3.767 -16.229 1.00 93.31 81 LYS A N 1
ATOM 633 C CA . LYS A 1 81 ? -1.912 -4.854 -16.939 1.00 93.31 81 LYS A CA 1
ATOM 634 C C . LYS A 1 81 ? -0.540 -4.345 -17.386 1.00 93.31 81 LYS A C 1
ATOM 636 O O . LYS A 1 81 ? -0.455 -3.172 -17.742 1.00 93.31 81 LYS A O 1
ATOM 641 N N . PRO A 1 82 ? 0.517 -5.169 -17.338 1.00 93.44 82 PRO A N 1
ATOM 642 C CA . PRO A 1 82 ? 1.811 -4.773 -17.872 1.00 93.44 82 PRO A CA 1
ATOM 643 C C . PRO A 1 82 ? 1.696 -4.475 -19.365 1.00 93.44 82 PRO A C 1
ATOM 645 O O . PRO A 1 82 ? 1.120 -5.275 -20.106 1.00 93.44 82 PRO A O 1
ATOM 648 N N . ASP A 1 83 ? 2.261 -3.353 -19.792 1.00 93.81 83 ASP A N 1
ATOM 649 C CA . ASP A 1 83 ? 2.430 -3.073 -21.211 1.00 93.81 83 ASP A CA 1
ATOM 650 C C . ASP A 1 83 ? 3.524 -3.976 -21.792 1.00 93.81 83 ASP A C 1
ATOM 652 O O . ASP A 1 83 ? 4.480 -4.355 -21.105 1.00 93.81 83 ASP A O 1
ATOM 656 N N . GLU A 1 84 ? 3.389 -4.329 -23.069 1.00 95.12 84 GLU A N 1
ATOM 657 C CA . GLU A 1 84 ? 4.409 -5.109 -23.759 1.00 95.12 84 GLU A CA 1
ATOM 658 C C . GLU A 1 84 ? 5.681 -4.269 -23.930 1.00 95.12 84 GLU A C 1
ATOM 660 O O . GLU A 1 84 ? 5.664 -3.173 -24.496 1.00 95.12 84 GLU A O 1
ATOM 665 N N . TYR A 1 85 ? 6.802 -4.786 -23.428 1.00 93.94 85 TYR A N 1
ATOM 666 C CA . TYR A 1 85 ? 8.087 -4.115 -23.550 1.00 93.94 85 TYR A CA 1
ATOM 667 C C . TYR A 1 85 ? 8.702 -4.379 -24.926 1.00 93.94 85 TYR A C 1
ATOM 669 O O . TYR A 1 85 ? 8.947 -5.528 -25.295 1.00 93.94 85 TYR A O 1
ATOM 677 N N . GLN A 1 86 ? 9.008 -3.313 -25.665 1.00 94.75 86 GLN A N 1
ATOM 678 C CA . GLN A 1 86 ? 9.709 -3.399 -26.944 1.00 94.75 86 GLN A CA 1
ATOM 679 C C . GLN A 1 86 ? 11.189 -3.061 -26.765 1.00 94.75 86 GLN A C 1
ATOM 681 O O . GLN A 1 86 ? 11.539 -1.993 -26.259 1.00 94.75 86 GLN A O 1
ATOM 686 N N . LEU A 1 87 ? 12.063 -3.964 -27.216 1.00 92.94 87 LEU A N 1
ATOM 687 C CA . LEU A 1 87 ? 13.500 -3.706 -27.265 1.00 92.94 87 LEU A CA 1
ATOM 688 C C . LEU A 1 87 ? 13.812 -2.594 -28.281 1.00 92.94 87 LEU A C 1
ATOM 690 O O . LEU A 1 87 ? 13.169 -2.523 -29.335 1.00 92.94 87 LEU A O 1
ATOM 694 N N . PRO A 1 88 ? 14.818 -1.745 -28.012 1.00 92.94 88 PRO A N 1
ATOM 695 C CA . PRO A 1 88 ? 15.306 -0.809 -29.012 1.00 92.94 88 PRO A CA 1
ATOM 696 C C . PRO A 1 88 ? 15.869 -1.566 -30.222 1.00 92.94 88 PRO A C 1
ATOM 698 O O . PRO A 1 88 ? 16.337 -2.701 -30.113 1.00 92.94 88 PRO A O 1
ATOM 701 N N . ARG A 1 89 ? 15.835 -0.925 -31.395 1.00 91.25 89 ARG A N 1
ATOM 702 C CA . ARG A 1 89 ? 16.453 -1.484 -32.605 1.00 91.25 89 ARG A CA 1
ATOM 703 C C . ARG A 1 89 ? 17.962 -1.630 -32.393 1.00 91.25 89 ARG A C 1
ATOM 705 O O . ARG A 1 89 ? 18.576 -0.755 -31.787 1.00 91.25 89 ARG A O 1
ATOM 712 N N . VAL A 1 90 ? 18.541 -2.714 -32.914 1.00 91.94 90 VAL A N 1
ATOM 713 C CA . VAL A 1 90 ? 19.996 -2.927 -32.908 1.00 91.94 90 VAL A CA 1
ATOM 714 C C . VAL A 1 90 ? 20.664 -1.790 -33.677 1.00 91.94 90 VAL A C 1
ATOM 716 O O . VAL A 1 90 ? 20.209 -1.418 -34.762 1.00 91.94 90 VAL A O 1
ATOM 719 N N . ASP A 1 91 ? 21.716 -1.223 -33.095 1.00 92.31 91 ASP A N 1
ATOM 720 C CA . ASP A 1 91 ? 22.464 -0.145 -33.727 1.00 92.31 91 ASP A CA 1
ATOM 721 C C . ASP A 1 91 ? 23.235 -0.693 -34.949 1.00 92.31 91 ASP A C 1
ATOM 723 O O . ASP A 1 91 ? 23.912 -1.720 -34.829 1.00 92.31 91 ASP A O 1
ATOM 727 N N . PRO A 1 92 ? 23.155 -0.038 -36.125 1.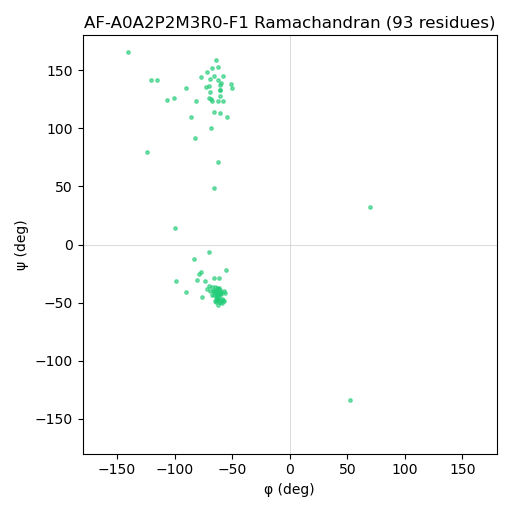00 90.88 92 PRO A N 1
ATOM 728 C CA . PRO A 1 92 ? 23.842 -0.482 -37.338 1.00 90.88 92 PRO A CA 1
ATOM 729 C C . PRO A 1 92 ? 25.360 -0.671 -37.196 1.00 90.88 92 PRO A C 1
ATOM 731 O O . PRO A 1 92 ? 25.944 -1.398 -37.995 1.00 90.88 92 PRO A O 1
ATOM 734 N N . CYS A 1 93 ? 26.000 -0.039 -36.206 1.00 91.19 93 CYS A N 1
ATOM 735 C CA . CYS A 1 93 ? 27.436 -0.156 -35.936 1.00 91.19 93 CYS A CA 1
ATOM 736 C C . CYS A 1 93 ? 27.855 -1.528 -35.376 1.00 91.19 93 CYS A C 1
ATOM 738 O O . CYS A 1 93 ? 29.047 -1.763 -35.197 1.00 91.19 93 CYS A O 1
ATOM 740 N N . TRP A 1 94 ? 26.898 -2.410 -35.067 1.00 88.81 94 TRP A N 1
ATOM 741 C CA . TRP A 1 94 ? 27.131 -3.758 -34.532 1.00 88.81 94 TRP A CA 1
ATOM 742 C C . TRP A 1 94 ? 27.042 -4.866 -35.602 1.00 88.81 94 TRP A C 1
ATOM 744 O O . TRP A 1 94 ? 26.941 -6.038 -35.240 1.00 88.81 94 TRP A O 1
ATOM 754 N N . ASN A 1 95 ? 27.062 -4.503 -36.894 1.00 64.50 95 ASN A N 1
ATOM 755 C CA . ASN A 1 95 ? 27.163 -5.431 -38.032 1.00 64.50 95 ASN A CA 1
ATOM 756 C C . ASN A 1 95 ? 28.612 -5.731 -38.423 1.00 64.50 95 ASN A C 1
ATOM 758 O O . ASN A 1 95 ? 29.412 -4.771 -38.498 1.00 64.50 95 ASN A O 1
#